Protein AF-K1SH38-F1 (afdb_monomer_lite)

Organism: NCBI:txid408170

Secondary structure (DSSP, 8-state):
--HHHHHHTTGGGS-EEETTS-HHHHIIIII-TT--EEEETTEEEE-TT-HHHHHHHH-

Sequence (59 aa):
MKVAEGKRLNIGQFPNFHRSGSIRGMKKLYYGENCLLVRCGNYIYNVTSEPSIYNQATI

Foldseek 3Di:
DEQVVCVVVVLVVFDKDFPPDDPVCCCVPPAHPPWQWADYPGMIGGCRVPCVVSVVRVD

Radius of gyration: 10.66 Å; chains: 1; bounding box: 23×26×22 Å

Structure (mmCIF, N/CA/C/O backbone):
data_AF-K1SH38-F1
#
_entry.id   AF-K1SH38-F1
#
loop_
_atom_site.group_PDB
_atom_site.id
_atom_site.type_symbol
_atom_site.label_atom_id
_atom_site.label_alt_id
_atom_site.label_comp_id
_atom_site.label_asym_id
_atom_site.label_entity_id
_atom_site.label_seq_id
_atom_site.pdbx_PDB_ins_code
_atom_site.Cartn_x
_atom_site.Cartn_y
_atom_site.Cartn_z
_atom_site.occupancy
_atom_site.B_iso_or_equiv
_atom_site.auth_seq_id
_atom_site.auth_comp_id
_atom_site.auth_asym_id
_atom_site.auth_atom_id
_atom_site.pdbx_PDB_model_num
ATOM 1 N N . MET A 1 1 ? -0.266 -9.372 6.563 1.00 90.62 1 MET A N 1
ATOM 2 C CA . MET A 1 1 ? -1.629 -9.865 6.253 1.00 90.62 1 MET A CA 1
ATOM 3 C C . MET A 1 1 ? -1.587 -10.983 5.204 1.00 90.62 1 MET A C 1
ATOM 5 O O . MET A 1 1 ? -0.821 -10.878 4.249 1.00 90.62 1 MET A O 1
ATOM 9 N N . LYS A 1 2 ? -2.383 -12.056 5.367 1.00 93.81 2 LYS A N 1
ATOM 10 C CA . LYS A 1 2 ? -2.533 -13.131 4.357 1.00 93.81 2 LYS A CA 1
ATOM 11 C C . LYS A 1 2 ? -3.462 -12.685 3.216 1.00 93.81 2 LYS A C 1
ATOM 13 O O . LYS A 1 2 ? -4.396 -11.930 3.454 1.00 93.81 2 LYS A O 1
ATOM 18 N N . VAL A 1 3 ? -3.264 -13.200 1.999 1.00 94.31 3 VAL A N 1
ATOM 19 C CA . VAL A 1 3 ? -4.052 -12.798 0.809 1.00 94.31 3 VAL A CA 1
ATOM 20 C C . VAL A 1 3 ? -5.554 -13.049 0.979 1.00 94.31 3 VAL A C 1
ATOM 22 O O . VAL A 1 3 ? -6.356 -12.183 0.640 1.00 94.31 3 VAL A O 1
ATOM 25 N N . ALA A 1 4 ? -5.941 -14.197 1.545 1.00 95.50 4 ALA A N 1
ATOM 26 C CA . ALA A 1 4 ? -7.348 -14.515 1.806 1.00 95.50 4 ALA A CA 1
ATOM 27 C C . ALA A 1 4 ? -8.012 -13.488 2.741 1.00 95.50 4 ALA A C 1
ATOM 29 O O . ALA A 1 4 ? -9.143 -13.073 2.503 1.00 95.50 4 ALA A O 1
ATOM 30 N N . GLU A 1 5 ? -7.273 -13.025 3.749 1.00 94.88 5 GLU A N 1
ATOM 31 C CA . GLU A 1 5 ? -7.740 -12.012 4.693 1.00 94.88 5 GLU A CA 1
ATOM 32 C C . GLU A 1 5 ? -7.860 -10.635 4.034 1.00 94.88 5 GLU A C 1
ATOM 34 O O . GLU A 1 5 ? -8.880 -9.966 4.162 1.00 94.88 5 GLU A O 1
ATOM 39 N N . GLY A 1 6 ? -6.871 -10.246 3.224 1.00 95.12 6 GLY A N 1
ATOM 40 C CA . GLY A 1 6 ? -6.958 -9.017 2.435 1.00 95.12 6 GLY A CA 1
ATOM 41 C C . GLY A 1 6 ? -8.151 -9.010 1.477 1.00 95.12 6 GLY A C 1
ATOM 42 O O . GLY A 1 6 ? -8.805 -7.982 1.317 1.00 95.12 6 GLY A O 1
ATOM 43 N N . LYS A 1 7 ? -8.483 -10.162 0.879 1.00 95.69 7 LYS A N 1
ATOM 44 C CA . LYS A 1 7 ? -9.678 -10.312 0.038 1.00 95.69 7 LYS A CA 1
ATOM 45 C C . LYS A 1 7 ? -10.966 -10.147 0.852 1.00 95.69 7 LYS A C 1
ATOM 47 O O . LYS A 1 7 ? -11.871 -9.460 0.392 1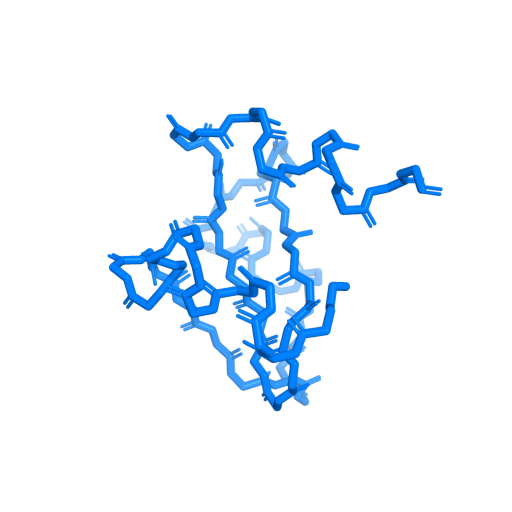.00 95.69 7 LYS A O 1
ATOM 52 N N . ARG A 1 8 ? -11.034 -10.723 2.059 1.00 96.19 8 ARG A N 1
ATOM 53 C CA . ARG A 1 8 ? -12.174 -10.581 2.987 1.00 96.19 8 ARG A CA 1
ATOM 54 C C . ARG A 1 8 ? -12.417 -9.122 3.382 1.00 96.19 8 ARG A C 1
ATOM 56 O O . ARG A 1 8 ? -13.562 -8.695 3.442 1.00 96.19 8 ARG A O 1
ATOM 63 N N . LEU A 1 9 ? -11.345 -8.363 3.598 1.00 95.25 9 LEU A N 1
ATOM 64 C CA . LEU A 1 9 ? -11.382 -6.939 3.953 1.00 95.25 9 LEU A CA 1
ATOM 65 C C . LEU A 1 9 ? -11.524 -6.005 2.739 1.00 95.25 9 LEU A C 1
ATOM 67 O O . LEU A 1 9 ? -11.434 -4.788 2.884 1.00 95.25 9 LEU A O 1
ATOM 71 N N . ASN A 1 10 ? -11.701 -6.558 1.534 1.00 95.88 10 ASN A N 1
ATOM 72 C CA . ASN A 1 10 ? -11.745 -5.812 0.280 1.00 95.88 10 ASN A CA 1
ATOM 73 C C . ASN A 1 10 ? -10.569 -4.824 0.121 1.00 95.88 10 ASN A C 1
ATOM 75 O O . ASN A 1 10 ? -10.738 -3.698 -0.346 1.00 95.88 10 ASN A O 1
ATOM 79 N N . ILE A 1 11 ? -9.350 -5.227 0.510 1.00 97.00 11 ILE A N 1
ATOM 80 C CA . ILE A 1 11 ? -8.185 -4.323 0.515 1.00 97.00 11 ILE A CA 1
ATOM 81 C C . ILE A 1 11 ? -7.775 -3.868 -0.901 1.00 97.00 11 ILE A C 1
ATOM 83 O O . ILE A 1 11 ? -7.063 -2.883 -1.070 1.00 97.00 11 ILE A O 1
ATOM 87 N N . GLY A 1 12 ? -8.257 -4.562 -1.937 1.00 97.06 12 GLY A N 1
ATOM 88 C CA . GLY A 1 12 ? -8.011 -4.226 -3.340 1.00 97.06 12 GLY A CA 1
ATOM 89 C C . GLY A 1 12 ? -8.546 -2.857 -3.771 1.00 97.06 12 GLY A C 1
ATOM 90 O O . GLY A 1 12 ? -8.082 -2.336 -4.779 1.00 97.06 12 GLY A O 1
ATOM 91 N N . GLN A 1 13 ? -9.470 -2.263 -3.008 1.00 97.75 13 GLN A N 1
ATOM 92 C CA . GLN A 1 13 ? -9.994 -0.920 -3.279 1.00 97.75 13 GLN A CA 1
ATOM 93 C C . GLN A 1 13 ? -9.004 0.207 -2.932 1.00 97.75 13 GLN A C 1
ATOM 95 O O . GLN A 1 13 ? -9.178 1.336 -3.384 1.00 97.75 13 GLN A O 1
ATOM 100 N N . PHE A 1 14 ? -7.979 -0.076 -2.120 1.00 98.19 14 PHE A N 1
ATOM 101 C CA . PHE A 1 14 ? -7.038 0.940 -1.654 1.00 98.19 14 PHE A CA 1
ATOM 102 C C . PHE A 1 14 ? -5.867 1.143 -2.633 1.00 98.19 14 PHE A C 1
ATOM 104 O O . PHE A 1 14 ? -5.412 0.183 -3.274 1.00 98.19 14 PHE A O 1
ATOM 111 N N . PRO A 1 15 ? -5.302 2.368 -2.710 1.00 98.19 15 PRO A N 1
ATOM 112 C CA . PRO A 1 15 ? -4.072 2.625 -3.450 1.00 98.19 15 PRO A CA 1
ATOM 113 C C . PRO A 1 15 ? -2.954 1.690 -2.996 1.00 98.19 15 PRO A C 1
ATOM 115 O O . PRO A 1 15 ? -2.795 1.415 -1.804 1.00 98.19 15 PRO A O 1
ATOM 118 N N . ASN A 1 16 ? -2.163 1.198 -3.942 1.00 98.19 16 ASN A N 1
ATOM 119 C CA . ASN A 1 16 ? -1.113 0.237 -3.648 1.00 98.19 16 ASN A CA 1
ATOM 120 C C . ASN A 1 16 ? 0.070 0.366 -4.601 1.00 98.19 16 ASN A C 1
ATOM 122 O O . ASN A 1 16 ? -0.009 0.997 -5.653 1.00 98.19 16 ASN A O 1
ATOM 126 N N . PHE A 1 17 ? 1.175 -0.255 -4.207 1.00 98.50 17 PHE A N 1
ATOM 127 C CA . PHE A 1 17 ? 2.370 -0.385 -5.023 1.00 98.50 17 PHE A CA 1
ATOM 128 C C . PHE A 1 17 ? 2.975 -1.777 -4.858 1.00 98.50 17 PHE A C 1
ATOM 130 O O . PHE A 1 17 ? 2.741 -2.475 -3.865 1.00 98.50 17 PHE A O 1
ATOM 137 N N . HIS A 1 18 ? 3.753 -2.201 -5.853 1.00 98.31 18 HIS A N 1
ATOM 138 C CA . HIS A 1 18 ? 4.402 -3.505 -5.817 1.00 98.31 18 HIS A CA 1
ATOM 139 C C . HIS A 1 18 ? 5.374 -3.602 -4.634 1.00 98.31 18 HIS A C 1
ATOM 141 O O . HIS A 1 18 ? 6.060 -2.642 -4.284 1.00 98.31 18 HIS A O 1
ATOM 147 N N . ARG A 1 19 ? 5.492 -4.794 -4.044 1.00 97.06 19 ARG A N 1
ATOM 148 C CA . ARG A 1 19 ? 6.282 -5.064 -2.831 1.00 97.06 19 ARG A CA 1
ATOM 149 C C . ARG A 1 19 ? 7.777 -4.740 -2.924 1.00 97.06 19 ARG A C 1
ATOM 151 O O . ARG A 1 19 ? 8.438 -4.779 -1.890 1.00 97.06 19 ARG A O 1
ATOM 158 N N . SER A 1 20 ? 8.306 -4.543 -4.133 1.00 97.62 20 SER A N 1
ATOM 159 C CA . SER A 1 20 ? 9.697 -4.141 -4.388 1.00 97.62 20 SER A CA 1
ATOM 160 C C . SER A 1 20 ? 9.887 -2.622 -4.418 1.00 97.62 20 SER A C 1
ATOM 162 O O . SER A 1 20 ? 11.019 -2.159 -4.506 1.00 97.62 20 SER A O 1
ATOM 164 N N . GLY A 1 21 ? 8.803 -1.843 -4.376 1.00 97.19 21 GLY A N 1
ATOM 165 C CA . GLY A 1 21 ? 8.865 -0.388 -4.317 1.00 97.19 21 GLY A CA 1
ATOM 166 C C . GLY A 1 21 ? 9.419 0.115 -2.983 1.00 97.19 21 GLY A C 1
ATOM 167 O O . GLY A 1 21 ? 9.303 -0.536 -1.943 1.00 97.19 21 GLY A O 1
ATOM 168 N N . SER A 1 22 ? 10.020 1.304 -3.008 1.00 97.56 22 SER A N 1
ATOM 169 C CA . SER A 1 22 ? 10.614 1.922 -1.821 1.00 97.56 22 SER A CA 1
ATOM 170 C C . SER A 1 22 ? 9.537 2.473 -0.890 1.00 97.56 22 SER A C 1
ATOM 172 O O . SER A 1 22 ? 8.941 3.504 -1.185 1.00 97.56 22 SER A O 1
ATOM 174 N N . ILE A 1 23 ? 9.332 1.841 0.271 1.00 97.31 23 ILE A N 1
ATOM 175 C CA . ILE A 1 23 ? 8.395 2.333 1.298 1.00 97.31 23 ILE A CA 1
ATOM 176 C C . ILE A 1 23 ? 8.747 3.768 1.713 1.00 97.31 23 ILE A C 1
ATOM 178 O O . ILE A 1 23 ? 7.871 4.628 1.749 1.00 97.31 23 ILE A O 1
ATOM 182 N N . ARG A 1 24 ? 10.035 4.049 1.965 1.00 97.88 24 ARG A N 1
ATOM 183 C CA . ARG A 1 24 ? 10.501 5.397 2.330 1.00 97.88 24 ARG A CA 1
ATOM 184 C C . ARG A 1 24 ? 10.225 6.410 1.218 1.00 97.88 24 ARG A C 1
ATOM 186 O O . ARG A 1 24 ? 9.809 7.526 1.499 1.00 97.88 24 ARG A O 1
ATOM 193 N N . GLY A 1 25 ? 10.442 6.020 -0.040 1.00 98.12 25 GLY A N 1
ATOM 194 C CA . GLY A 1 25 ? 10.133 6.863 -1.197 1.00 98.12 25 GLY A CA 1
ATOM 195 C C . GLY A 1 25 ? 8.636 7.141 -1.325 1.00 98.12 25 GLY A C 1
ATOM 196 O O . GLY A 1 25 ? 8.247 8.289 -1.504 1.00 98.12 25 GLY A O 1
ATOM 197 N N . MET A 1 26 ? 7.801 6.112 -1.160 1.00 98.19 26 MET A N 1
ATOM 198 C CA . MET A 1 26 ? 6.343 6.242 -1.229 1.00 98.19 26 MET A CA 1
ATOM 199 C C . MET A 1 26 ? 5.790 7.159 -0.138 1.00 98.19 26 MET A C 1
ATOM 201 O O . MET A 1 26 ? 4.955 8.015 -0.429 1.00 98.19 26 MET A O 1
ATOM 205 N N . LYS A 1 27 ? 6.298 7.032 1.094 1.00 98.12 27 LYS A N 1
ATOM 206 C CA . LYS A 1 27 ? 5.974 7.941 2.201 1.00 98.12 27 LYS A CA 1
ATOM 207 C C . LYS A 1 27 ? 6.344 9.384 1.873 1.00 98.12 27 LYS A C 1
ATOM 209 O O . LYS A 1 27 ? 5.476 10.249 1.889 1.00 98.12 27 LYS A O 1
ATOM 214 N N . LYS A 1 28 ? 7.599 9.625 1.491 1.00 98.19 28 LYS A N 1
ATOM 215 C CA . LYS A 1 28 ? 8.113 10.978 1.257 1.00 98.19 28 LYS A CA 1
ATOM 216 C C . LYS A 1 28 ? 7.452 11.693 0.074 1.00 98.19 28 LYS A C 1
ATOM 218 O O . LYS A 1 28 ? 7.253 12.899 0.136 1.00 98.19 28 LYS A O 1
ATOM 223 N N . LEU A 1 29 ? 7.183 10.975 -1.019 1.00 98.06 29 LEU A N 1
ATOM 224 C CA . LEU A 1 29 ? 6.784 11.583 -2.294 1.00 98.06 29 LEU A CA 1
ATOM 225 C C . LEU A 1 29 ? 5.272 11.587 -2.539 1.00 98.06 29 LEU A C 1
ATOM 227 O O . LEU A 1 29 ? 4.802 12.450 -3.273 1.00 98.06 29 LEU A O 1
ATOM 231 N N . TYR A 1 30 ? 4.520 10.638 -1.968 1.00 97.00 30 TYR A N 1
ATOM 232 C CA . TYR A 1 30 ? 3.120 10.422 -2.361 1.00 97.00 30 TYR A CA 1
ATOM 233 C C . TYR A 1 30 ? 2.142 10.313 -1.192 1.00 97.00 30 TYR A C 1
ATOM 235 O O . TYR A 1 30 ? 1.046 10.856 -1.271 1.00 97.00 30 TYR A O 1
ATOM 243 N N . TYR A 1 31 ? 2.487 9.585 -0.128 1.00 97.19 31 TYR A N 1
ATOM 244 C CA . TYR A 1 31 ? 1.509 9.197 0.899 1.00 97.19 31 TYR A CA 1
ATOM 245 C C . TYR A 1 31 ? 1.636 9.948 2.228 1.00 97.19 31 TYR A C 1
ATOM 247 O O . TYR A 1 31 ? 0.705 9.916 3.028 1.00 97.19 31 TYR A O 1
ATOM 255 N N . GLY A 1 32 ? 2.759 10.622 2.471 1.00 97.69 32 GLY A N 1
ATOM 256 C CA . GLY A 1 32 ? 3.082 11.251 3.749 1.00 97.69 32 GLY A CA 1
ATOM 257 C C . GLY A 1 32 ? 3.726 10.281 4.747 1.00 97.69 32 GLY A C 1
ATOM 258 O O . GLY A 1 32 ? 3.524 9.064 4.705 1.00 97.69 32 GLY A O 1
ATOM 259 N N . GLU A 1 33 ? 4.511 10.826 5.678 1.00 97.12 33 GLU A N 1
ATOM 260 C CA . GLU A 1 33 ? 5.279 10.033 6.655 1.00 97.12 33 GLU A CA 1
ATOM 261 C C . GLU A 1 33 ? 4.386 9.231 7.615 1.00 97.12 33 GLU A C 1
ATOM 263 O O . GLU A 1 33 ? 4.713 8.096 7.985 1.00 97.12 33 GLU A O 1
ATOM 268 N N . ASN A 1 34 ? 3.211 9.784 7.925 1.00 96.81 34 ASN A N 1
ATOM 269 C CA . ASN A 1 34 ? 2.224 9.209 8.839 1.00 96.81 34 ASN A CA 1
ATOM 270 C C . ASN A 1 34 ? 1.267 8.207 8.168 1.00 96.81 34 ASN A C 1
ATOM 272 O O . ASN A 1 34 ? 0.314 7.769 8.809 1.00 96.81 34 ASN A O 1
ATOM 276 N N . CYS A 1 35 ? 1.473 7.843 6.895 1.00 97.62 35 CYS A N 1
ATOM 277 C CA . CYS A 1 35 ? 0.577 6.889 6.245 1.00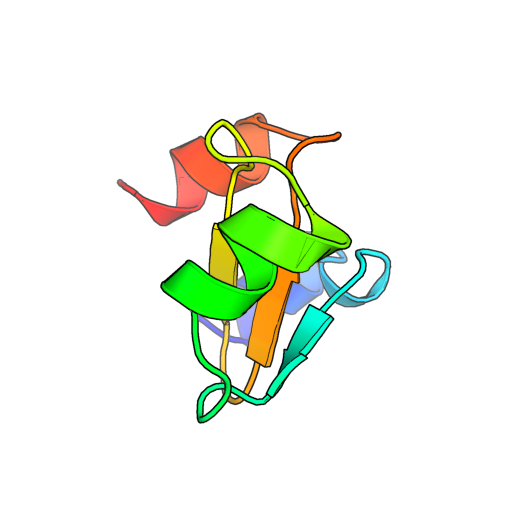 97.62 35 CYS A CA 1
ATOM 278 C C . CYS A 1 35 ? 0.683 5.482 6.844 1.00 97.62 35 CYS A C 1
ATOM 280 O O . CYS A 1 35 ? 1.756 5.012 7.247 1.00 97.62 35 CYS A O 1
ATOM 282 N N . LEU A 1 36 ? -0.459 4.799 6.840 1.00 97.88 36 LEU A N 1
ATOM 283 C CA . LEU A 1 36 ? -0.609 3.428 7.302 1.00 97.88 36 LEU A CA 1
ATOM 284 C C . LEU A 1 36 ? -0.503 2.483 6.108 1.00 97.88 36 LEU A C 1
ATOM 286 O O . LEU A 1 36 ? -1.335 2.510 5.200 1.00 97.88 36 LEU A O 1
ATOM 290 N N . LEU A 1 37 ? 0.538 1.651 6.105 1.00 97.50 37 LEU A N 1
ATOM 291 C CA . LEU A 1 37 ? 0.843 0.742 5.003 1.00 97.50 37 LEU A CA 1
ATOM 292 C C . LEU A 1 37 ? 0.768 -0.710 5.462 1.00 97.50 37 LEU A C 1
ATOM 294 O O . LEU A 1 37 ? 1.419 -1.090 6.433 1.00 97.50 37 LEU A O 1
ATOM 298 N N . VAL A 1 38 ? 0.032 -1.537 4.723 1.00 97.38 38 VAL A N 1
ATOM 299 C CA . VAL A 1 38 ? -0.112 -2.969 5.011 1.00 97.38 38 VAL A CA 1
ATOM 300 C C . VAL A 1 38 ? 0.403 -3.794 3.843 1.00 9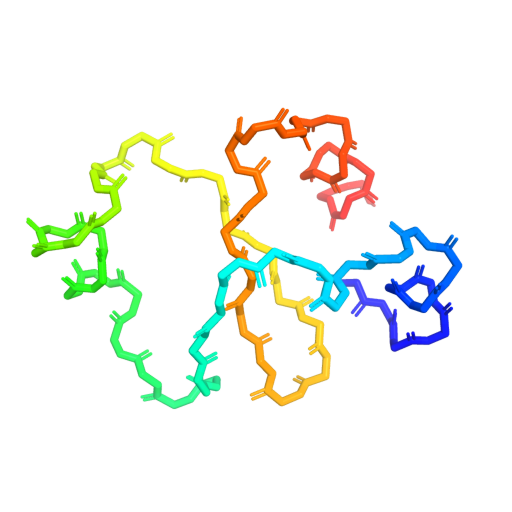7.38 38 VAL A C 1
ATOM 302 O O . VAL A 1 38 ? -0.003 -3.609 2.696 1.00 97.38 38 VAL A O 1
ATOM 305 N N . ARG A 1 39 ? 1.284 -4.757 4.133 1.00 96.88 39 ARG A N 1
ATOM 306 C CA . ARG A 1 39 ? 1.757 -5.730 3.141 1.00 96.88 39 ARG A CA 1
ATOM 307 C C . ARG A 1 39 ? 0.778 -6.900 3.037 1.00 96.88 39 ARG A C 1
ATOM 309 O O . ARG A 1 39 ? 0.478 -7.562 4.038 1.00 96.88 39 ARG A O 1
ATOM 316 N N . CYS A 1 40 ? 0.324 -7.170 1.816 1.00 97.00 40 CYS A N 1
ATOM 317 C CA . CYS A 1 40 ? -0.564 -8.281 1.491 1.00 97.00 40 CYS A CA 1
ATOM 318 C C . CYS A 1 40 ? -0.158 -8.884 0.135 1.00 97.00 40 CYS A C 1
ATOM 320 O O . CYS A 1 40 ? -0.237 -8.230 -0.905 1.00 97.00 40 CYS A O 1
ATOM 322 N N . GLY A 1 41 ? 0.334 -10.127 0.145 1.00 95.94 41 GLY A N 1
ATOM 323 C CA . GLY A 1 41 ? 0.861 -10.785 -1.056 1.00 95.94 41 GLY A CA 1
ATOM 324 C C . GLY A 1 41 ? 2.046 -10.033 -1.679 1.00 95.94 41 GLY A C 1
ATOM 325 O O . GLY A 1 41 ? 3.034 -9.737 -1.002 1.00 95.94 41 GLY A O 1
ATOM 326 N N . ASN A 1 42 ? 1.942 -9.725 -2.976 1.00 97.44 42 ASN A N 1
ATOM 327 C CA .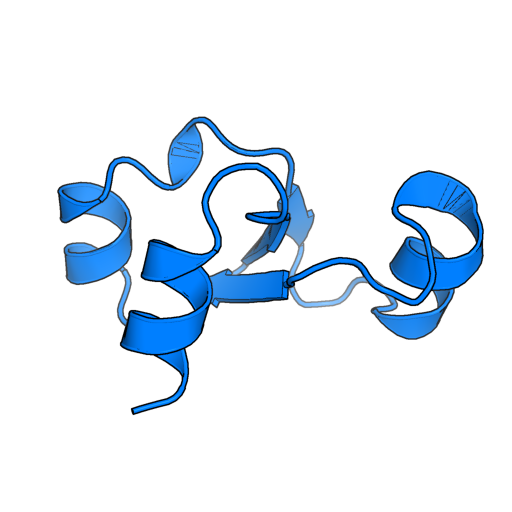 ASN A 1 42 ? 2.972 -9.009 -3.740 1.00 97.44 42 ASN A CA 1
ATOM 328 C C . ASN A 1 42 ? 2.821 -7.481 -3.733 1.00 97.44 42 ASN A C 1
ATOM 330 O O . ASN A 1 42 ? 3.546 -6.798 -4.456 1.00 97.44 42 ASN A O 1
ATOM 334 N N . TYR A 1 43 ? 1.937 -6.936 -2.898 1.00 98.19 43 TYR A N 1
ATOM 335 C CA . TYR A 1 43 ? 1.634 -5.509 -2.867 1.00 98.19 43 TYR A CA 1
ATOM 336 C C . TYR A 1 43 ? 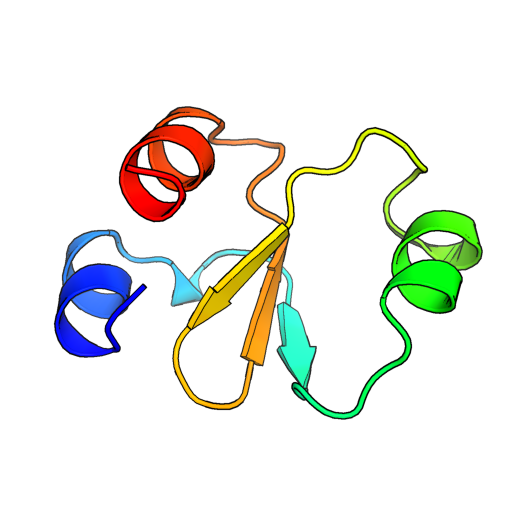1.680 -4.941 -1.446 1.00 98.19 43 TYR A C 1
ATOM 338 O O . TYR A 1 43 ? 1.610 -5.663 -0.443 1.00 98.19 43 TYR A O 1
ATOM 346 N N . ILE A 1 44 ? 1.832 -3.622 -1.378 1.00 98.50 44 ILE A N 1
ATOM 347 C CA . ILE A 1 44 ? 1.732 -2.814 -0.165 1.00 98.50 44 ILE A CA 1
ATOM 348 C C . ILE A 1 44 ? 0.611 -1.804 -0.394 1.00 98.50 44 ILE A C 1
ATOM 350 O O . ILE A 1 44 ? 0.664 -1.037 -1.353 1.00 98.50 44 ILE A O 1
ATOM 354 N N . TYR A 1 45 ? -0.394 -1.829 0.475 1.00 98.25 45 TYR A N 1
ATOM 355 C CA . TYR A 1 45 ? -1.610 -1.026 0.374 1.00 98.25 45 TYR A CA 1
ATOM 356 C C . TYR A 1 45 ? -1.561 0.137 1.357 1.00 98.25 45 TYR A C 1
ATOM 358 O O . TYR A 1 45 ? -1.178 -0.055 2.512 1.00 98.25 45 TYR A O 1
ATOM 366 N N . ASN A 1 46 ? -1.970 1.321 0.909 1.00 98.38 46 ASN A N 1
ATOM 367 C CA . ASN A 1 46 ? -2.181 2.481 1.761 1.00 98.38 46 ASN A CA 1
ATOM 368 C C . ASN A 1 46 ? -3.603 2.453 2.326 1.00 98.38 46 ASN A C 1
ATOM 370 O O . ASN A 1 46 ? -4.562 2.748 1.621 1.00 98.38 46 ASN A O 1
ATOM 374 N N . VAL A 1 47 ? -3.716 2.116 3.608 1.00 98.00 47 VAL A N 1
ATOM 375 C CA . VAL A 1 47 ? -4.984 1.969 4.337 1.00 98.00 47 VAL A CA 1
ATOM 376 C C . VAL A 1 47 ? -5.197 3.113 5.328 1.00 98.00 47 VAL A C 1
ATOM 378 O O . VAL A 1 47 ? -5.879 2.956 6.331 1.00 98.00 47 VAL A O 1
ATOM 381 N N . THR A 1 48 ? -4.600 4.283 5.077 1.00 97.94 48 THR A N 1
ATOM 382 C CA . THR A 1 48 ? -4.704 5.443 5.983 1.00 97.94 48 THR A CA 1
ATOM 383 C C . THR A 1 48 ? -6.156 5.875 6.215 1.00 97.94 48 THR A C 1
ATOM 385 O O . THR A 1 48 ? -6.490 6.303 7.315 1.00 97.94 48 THR A O 1
ATOM 388 N N . SER A 1 49 ? -7.031 5.718 5.216 1.00 97.31 49 SER A N 1
ATOM 389 C CA . SER A 1 49 ? -8.469 5.983 5.346 1.00 97.31 49 SER A CA 1
ATOM 390 C C . SER A 1 49 ? -9.232 4.932 6.160 1.00 97.31 49 SER A C 1
ATOM 392 O O . SER A 1 49 ? -10.369 5.193 6.530 1.00 97.31 49 SER A O 1
ATOM 394 N N . GLU A 1 50 ? -8.626 3.780 6.463 1.00 97.19 50 GLU A N 1
ATOM 395 C CA . GLU A 1 50 ? -9.227 2.710 7.267 1.00 97.19 50 GLU A CA 1
ATOM 396 C C . GLU A 1 50 ? -8.195 2.098 8.246 1.00 97.19 50 GLU A C 1
ATOM 398 O O . GLU A 1 50 ? -7.685 0.988 8.037 1.00 97.19 50 GLU A O 1
ATOM 403 N N . PRO A 1 51 ? -7.850 2.809 9.340 1.00 96.50 51 PRO A N 1
ATOM 404 C CA . PRO A 1 51 ? -6.825 2.378 10.296 1.00 96.50 51 PRO A CA 1
ATOM 405 C C . PRO A 1 51 ? -7.102 1.029 10.972 1.00 96.50 51 PRO A C 1
ATOM 407 O O . PRO A 1 51 ? -6.169 0.359 11.419 1.00 96.50 51 PRO A O 1
ATOM 410 N N . SER A 1 52 ? -8.366 0.596 11.032 1.00 96.25 52 SER A N 1
ATOM 411 C CA . SER A 1 52 ? -8.744 -0.701 11.605 1.00 96.25 52 SER A CA 1
ATOM 412 C C . SER A 1 52 ? -8.051 -1.872 10.891 1.00 96.25 52 SER A C 1
ATOM 414 O O . SER A 1 52 ? -7.609 -2.816 11.549 1.00 96.25 52 SER A O 1
ATOM 416 N N . ILE A 1 53 ? -7.853 -1.772 9.571 1.00 96.31 53 ILE A N 1
ATOM 417 C CA . ILE A 1 53 ? -7.147 -2.767 8.753 1.00 96.31 53 ILE A CA 1
ATOM 418 C C . ILE A 1 53 ? -5.661 -2.836 9.131 1.00 96.31 53 ILE A C 1
ATOM 420 O O . ILE A 1 53 ? -5.091 -3.925 9.208 1.00 96.31 53 ILE A O 1
ATOM 424 N N . TYR A 1 54 ? -5.027 -1.688 9.391 1.00 96.94 54 TYR A N 1
ATOM 425 C CA . TYR A 1 54 ? -3.632 -1.633 9.838 1.00 96.94 54 TYR A CA 1
ATOM 426 C C . TYR A 1 54 ? -3.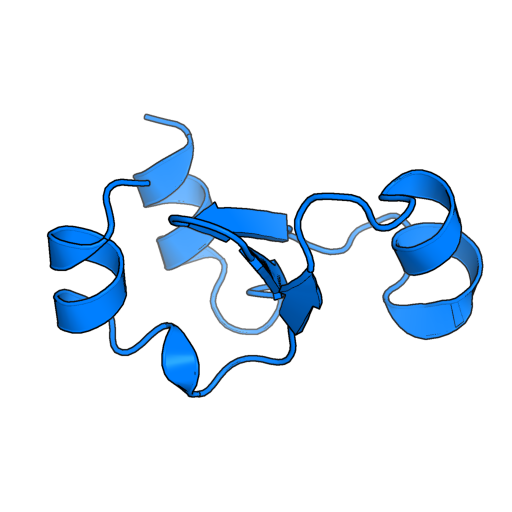454 -2.284 11.212 1.00 96.94 54 TYR A C 1
ATOM 428 O O . TYR A 1 54 ? -2.544 -3.094 11.404 1.00 96.94 54 TYR A O 1
ATOM 436 N N . ASN A 1 55 ? -4.363 -1.988 12.141 1.00 94.56 55 ASN A N 1
ATOM 437 C CA . ASN A 1 55 ? -4.348 -2.563 13.484 1.00 94.56 55 ASN A CA 1
ATOM 438 C C . ASN A 1 55 ? -4.520 -4.088 13.440 1.00 94.56 55 ASN A C 1
ATOM 440 O O . ASN A 1 55 ? -3.740 -4.807 14.055 1.00 94.56 55 ASN A O 1
ATOM 444 N N . GLN A 1 56 ? -5.460 -4.594 12.635 1.00 91.12 56 GLN A N 1
ATOM 445 C CA . GLN A 1 56 ? -5.663 -6.037 12.439 1.00 91.12 56 GLN A CA 1
ATOM 446 C C . GLN A 1 56 ? -4.471 -6.738 11.769 1.00 91.12 56 GLN A C 1
ATOM 448 O O . GLN A 1 56 ? -4.288 -7.936 11.946 1.00 91.12 56 GLN A O 1
ATOM 453 N N . ALA A 1 57 ? -3.672 -6.023 10.972 1.00 89.25 57 ALA A N 1
ATOM 454 C CA . ALA A 1 57 ? -2.513 -6.592 10.284 1.00 89.25 57 ALA A CA 1
ATOM 455 C C . ALA A 1 57 ? -1.236 -6.648 11.138 1.00 89.25 57 ALA A C 1
ATOM 457 O O . ALA A 1 57 ? -0.282 -7.311 10.721 1.00 89.25 57 ALA A O 1
ATOM 458 N N . THR A 1 58 ? -1.205 -5.895 12.240 1.00 77.69 58 THR A N 1
ATOM 459 C CA . THR A 1 58 ? -0.039 -5.715 13.123 1.00 77.69 58 THR A CA 1
ATOM 460 C C . THR A 1 58 ? -0.124 -6.583 14.387 1.00 77.69 58 THR A C 1
ATOM 462 O O . THR A 1 58 ? 0.880 -6.751 15.075 1.00 77.69 58 THR A O 1
ATOM 465 N N . ILE A 1 59 ? -1.305 -7.143 14.665 1.00 59.62 59 ILE A N 1
ATOM 466 C CA . ILE A 1 59 ? -1.546 -8.199 15.660 1.00 59.62 59 ILE A CA 1
ATOM 467 C C . ILE A 1 59 ? -1.215 -9.557 15.029 1.00 59.62 59 ILE A C 1
ATOM 469 O O . ILE A 1 59 ? -0.601 -10.390 15.729 1.00 59.62 59 ILE A O 1
#

pLDDT: mean 95.78, std 5.66, range [59.62, 98.5]